Protein AF-A0A856M941-F1 (afdb_monomer)

Mean predicted aligned error: 10.57 Å

Solvent-accessible surface area (backbone atoms only — not comparable to full-atom values): 3715 Å² total; per-residue (Å²): 136,84,81,81,77,78,78,71,84,70,70,73,86,75,86,77,88,81,90,66,57,72,71,56,46,52,51,49,50,52,50,22,68,76,67,72,48,57,63,68,58,56,51,50,52,52,53,53,57,54,68,68,64,80,124

Radius of gyration: 17.02 Å; Cα contacts (8 Å, |Δi|>4): 8; chains: 1; bounding box: 32×54×31 Å

Sequence (55 aa):
MTQEIAIKKKWAVKRMTLNLASTEAEKLQKYCDETGRPATDVIRELIRGLESIDH

InterPro domains:
  IPR010985 Ribbon-helix-helix [SSF47598] (9-49)

Organism: NCBI:txid415709

Secondary structure (DSSP, 8-state):
---------------------HHHHHHHHHHHHHH---HHHHHHHHHHHHHT---

Foldseek 3Di:
DDDDDPPDPPPPPDDDDDDDDPVRVVVLVVVCVVVVPDSVVVVVVVVVVVVVPPD

Nearest PDB structures (foldseek):
  7vp4-assembly2_F  TM=6.809E-01  e=1.209E+00  Arabidopsis thaliana

pLDDT: mean 77.45, std 16.08, range [41.38, 94.06]

Structure (mmCIF, N/CA/C/O backbone):
data_AF-A0A856M941-F1
#
_entry.id   AF-A0A856M941-F1
#
loop_
_atom_site.group_PDB
_atom_site.id
_atom_site.type_symbol
_atom_site.label_atom_id
_atom_site.label_alt_id
_atom_site.label_comp_id
_atom_site.label_asym_id
_atom_site.label_entity_id
_atom_site.label_seq_id
_atom_site.pdbx_PDB_ins_code
_atom_site.Cartn_x
_atom_site.Cartn_y
_atom_site.Cartn_z
_atom_site.occupancy
_atom_site.B_iso_or_equiv
_atom_site.auth_seq_id
_atom_site.auth_comp_id
_atom_site.auth_asym_id
_atom_site.auth_atom_id
_atom_site.pdbx_PDB_model_num
ATOM 1 N N . MET A 1 1 ? 19.712 -40.911 -12.730 1.00 42.66 1 MET A N 1
ATOM 2 C CA . MET A 1 1 ? 18.375 -40.349 -13.014 1.00 42.66 1 MET A CA 1
ATOM 3 C C . MET A 1 1 ? 18.301 -39.005 -12.302 1.00 42.66 1 MET A C 1
ATOM 5 O O . MET A 1 1 ? 17.957 -38.948 -11.130 1.00 42.66 1 MET A O 1
ATOM 9 N N . THR A 1 2 ? 18.804 -37.954 -12.950 1.00 41.38 2 THR A N 1
ATOM 10 C CA . THR A 1 2 ? 18.943 -36.616 -12.356 1.00 41.38 2 THR A CA 1
ATOM 11 C C . THR A 1 2 ? 17.583 -35.929 -12.412 1.00 41.38 2 THR A C 1
ATOM 13 O O . THR A 1 2 ? 17.034 -35.776 -13.497 1.00 41.38 2 THR A O 1
ATOM 16 N N . GLN A 1 3 ? 17.008 -35.581 -11.260 1.00 54.62 3 GLN A N 1
ATOM 17 C CA . GLN A 1 3 ? 15.739 -34.858 -11.216 1.00 54.62 3 GLN A CA 1
ATOM 18 C C . GLN A 1 3 ? 15.979 -33.376 -11.513 1.00 54.62 3 GLN A C 1
ATOM 20 O O . GLN A 1 3 ? 16.733 -32.700 -10.813 1.00 54.62 3 GLN A O 1
ATOM 25 N N . GLU A 1 4 ? 15.334 -32.896 -12.569 1.00 59.19 4 GLU A N 1
ATOM 26 C CA . GLU A 1 4 ? 15.310 -31.504 -12.992 1.00 59.19 4 GLU A CA 1
ATOM 27 C C . GLU A 1 4 ? 14.383 -30.723 -12.049 1.00 59.19 4 GLU A C 1
ATOM 29 O O . GLU A 1 4 ? 13.158 -30.830 -12.101 1.00 59.19 4 GLU A O 1
ATOM 34 N N . ILE A 1 5 ? 14.969 -29.971 -11.115 1.00 59.34 5 ILE A N 1
ATOM 35 C CA . ILE A 1 5 ? 14.213 -29.053 -10.262 1.00 59.34 5 ILE A CA 1
ATOM 36 C C . ILE A 1 5 ? 13.849 -27.846 -11.124 1.00 59.34 5 ILE A C 1
ATOM 38 O O . ILE A 1 5 ? 14.677 -26.965 -11.355 1.00 59.34 5 ILE A O 1
ATOM 42 N N . ALA A 1 6 ? 12.605 -27.806 -11.600 1.00 59.03 6 ALA A N 1
ATOM 43 C CA . ALA A 1 6 ? 12.044 -26.636 -12.260 1.00 59.03 6 ALA A CA 1
ATOM 44 C C . ALA A 1 6 ? 12.280 -25.390 -11.389 1.00 59.03 6 ALA A C 1
ATOM 46 O O . ALA A 1 6 ? 11.740 -25.266 -10.283 1.00 59.03 6 ALA A O 1
ATOM 47 N N . ILE A 1 7 ? 13.101 -24.462 -11.887 1.00 55.56 7 ILE A N 1
ATOM 48 C CA . ILE A 1 7 ? 13.337 -23.163 -11.262 1.00 55.56 7 ILE A CA 1
ATOM 49 C C . ILE A 1 7 ? 12.016 -22.398 -11.335 1.00 55.56 7 ILE A C 1
ATOM 51 O O . ILE A 1 7 ? 11.709 -21.726 -12.320 1.00 55.56 7 ILE A O 1
ATOM 55 N N . LYS A 1 8 ? 11.206 -22.494 -10.275 1.00 57.44 8 LYS A N 1
ATOM 56 C CA . LYS A 1 8 ? 10.162 -21.504 -10.007 1.00 57.44 8 LYS A CA 1
ATOM 57 C C . LYS A 1 8 ? 10.856 -20.151 -10.096 1.00 57.44 8 LYS A C 1
ATOM 59 O O . LYS A 1 8 ? 11.779 -19.914 -9.317 1.00 57.44 8 LYS A O 1
ATOM 64 N N . LYS A 1 9 ? 10.430 -19.284 -11.023 1.00 54.38 9 LYS A N 1
ATOM 65 C CA . LYS A 1 9 ? 10.773 -17.855 -11.030 1.00 54.38 9 LYS A CA 1
ATOM 66 C C . LYS A 1 9 ? 10.318 -17.270 -9.688 1.00 54.38 9 LYS A C 1
ATOM 68 O O . LYS A 1 9 ? 9.234 -16.715 -9.570 1.00 54.38 9 LYS A O 1
ATOM 73 N N . LYS A 1 10 ? 11.119 -17.463 -8.638 1.00 47.59 10 LYS A N 1
ATOM 74 C CA . LYS A 1 10 ? 11.022 -16.730 -7.386 1.00 47.59 10 LYS A CA 1
ATOM 75 C C . LYS A 1 10 ? 11.495 -15.343 -7.758 1.00 47.59 10 LYS A C 1
ATOM 77 O O . LYS A 1 10 ? 12.691 -15.069 -7.728 1.00 47.59 10 LYS A O 1
ATOM 82 N N . TRP A 1 11 ? 10.563 -14.499 -8.188 1.00 57.03 11 TRP A N 1
ATOM 83 C CA . TRP A 1 11 ? 10.794 -13.067 -8.194 1.00 57.03 11 TRP A CA 1
ATOM 84 C C . TRP A 1 11 ? 11.353 -12.739 -6.815 1.00 57.03 11 TRP A C 1
ATOM 86 O O . TRP A 1 11 ? 10.693 -12.993 -5.803 1.00 57.03 11 TRP A O 1
ATOM 96 N N . ALA A 1 12 ? 12.614 -12.309 -6.765 1.00 59.09 12 ALA A N 1
ATOM 97 C CA . ALA A 1 12 ? 13.179 -11.783 -5.541 1.00 59.09 12 ALA A CA 1
ATOM 98 C C . ALA A 1 12 ? 12.177 -10.740 -5.058 1.00 59.09 12 ALA A C 1
ATOM 100 O O . ALA A 1 12 ? 11.831 -9.837 -5.821 1.00 59.09 12 ALA A O 1
ATOM 101 N N . VAL A 1 13 ? 11.637 -10.924 -3.853 1.00 67.56 13 VAL A N 1
ATOM 102 C CA . VAL A 1 13 ? 10.698 -9.969 -3.270 1.00 67.56 13 VAL A CA 1
ATOM 103 C C . VAL A 1 13 ? 11.480 -8.671 -3.100 1.00 67.56 13 VAL A C 1
ATOM 105 O O . VAL A 1 13 ? 12.216 -8.486 -2.129 1.00 67.56 13 VAL A O 1
ATOM 108 N N . LYS A 1 14 ? 11.414 -7.810 -4.116 1.00 73.12 14 LYS A N 1
ATOM 109 C CA . LYS A 1 14 ? 12.157 -6.563 -4.166 1.00 73.12 14 LYS A CA 1
ATOM 110 C C . LYS A 1 14 ? 11.339 -5.565 -3.373 1.00 73.12 14 LYS A C 1
ATOM 112 O O . LYS A 1 14 ? 10.309 -5.080 -3.826 1.00 73.12 14 LYS A O 1
ATOM 117 N N . ARG A 1 15 ? 11.772 -5.334 -2.137 1.00 76.19 15 ARG A N 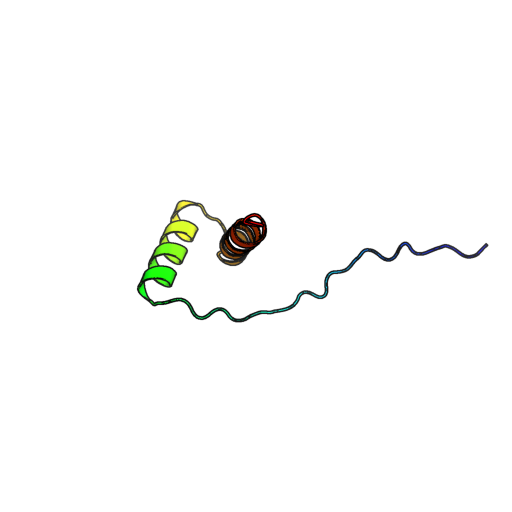1
ATOM 118 C CA . ARG A 1 15 ? 11.183 -4.312 -1.275 1.00 76.19 15 ARG A CA 1
ATOM 119 C C . ARG A 1 15 ? 11.474 -2.951 -1.898 1.00 76.19 15 ARG A C 1
ATOM 121 O O . ARG A 1 15 ? 12.626 -2.654 -2.203 1.00 76.19 15 ARG A O 1
ATOM 128 N N . MET A 1 16 ? 10.431 -2.160 -2.094 1.00 79.62 16 MET A N 1
ATOM 129 C CA . MET A 1 16 ? 10.520 -0.783 -2.560 1.00 79.62 16 MET A CA 1
ATOM 130 C C . MET A 1 16 ? 9.777 0.107 -1.571 1.00 79.62 16 MET A C 1
ATOM 132 O O . MET A 1 16 ? 8.704 -0.258 -1.093 1.00 79.62 16 MET A O 1
ATOM 136 N N . THR A 1 17 ? 10.373 1.248 -1.246 1.00 84.31 17 THR A N 1
ATOM 137 C CA . THR A 1 17 ? 9.734 2.281 -0.431 1.00 84.31 17 THR A CA 1
ATOM 138 C C . THR A 1 17 ? 9.127 3.301 -1.377 1.00 84.31 17 THR A C 1
ATOM 140 O O . THR A 1 17 ? 9.815 3.804 -2.262 1.00 84.31 17 THR A O 1
ATOM 143 N N . LEU A 1 18 ? 7.845 3.595 -1.195 1.00 83.56 18 LEU A N 1
ATOM 144 C CA . LEU A 1 18 ? 7.116 4.574 -1.989 1.00 83.56 18 LEU A CA 1
ATOM 145 C C . LEU A 1 18 ? 6.804 5.759 -1.085 1.00 83.56 18 LEU A C 1
ATOM 147 O O . LEU A 1 18 ? 6.253 5.581 0.000 1.00 83.56 18 LEU A O 1
ATOM 151 N N . ASN A 1 19 ? 7.179 6.955 -1.527 1.00 88.50 19 ASN A N 1
ATOM 152 C CA . ASN A 1 19 ? 6.785 8.181 -0.851 1.00 88.50 19 ASN A CA 1
ATOM 153 C C . ASN A 1 19 ? 5.460 8.633 -1.452 1.00 88.50 19 ASN A C 1
ATOM 155 O O . ASN A 1 19 ? 5.389 8.955 -2.636 1.00 88.50 19 ASN A O 1
ATOM 159 N N . LEU A 1 20 ? 4.419 8.618 -0.631 1.00 86.31 20 LEU A N 1
ATOM 160 C CA . LEU A 1 20 ? 3.096 9.114 -0.982 1.00 86.31 20 LEU A CA 1
ATOM 161 C C . LEU A 1 20 ? 2.935 10.508 -0.377 1.00 86.31 20 LEU A C 1
ATOM 163 O O . LEU A 1 20 ? 3.417 10.766 0.728 1.00 86.31 20 LEU A O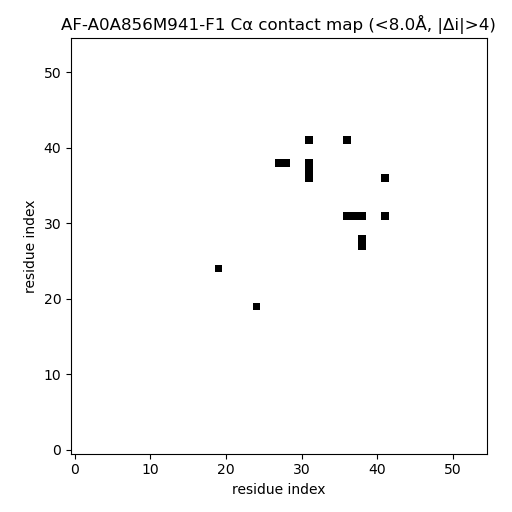 1
ATOM 167 N N . ALA A 1 21 ? 2.248 11.405 -1.083 1.00 93.00 21 ALA A N 1
ATOM 168 C CA . ALA A 1 21 ? 1.802 12.650 -0.470 1.00 93.00 21 ALA A CA 1
ATOM 169 C C . ALA A 1 21 ? 0.815 12.335 0.666 1.00 93.00 21 ALA A C 1
ATOM 171 O O . ALA A 1 21 ? 0.075 11.354 0.584 1.00 93.00 21 ALA A O 1
ATOM 172 N N . SER A 1 22 ? 0.769 13.172 1.705 1.00 91.06 22 SER A N 1
ATOM 173 C CA . SER A 1 22 ? -0.067 12.939 2.894 1.00 91.06 22 SER A CA 1
ATOM 174 C C . SER A 1 22 ? -1.529 12.654 2.532 1.00 91.06 22 SER A C 1
ATOM 176 O O . SER A 1 22 ? -2.116 11.694 3.015 1.00 91.06 22 SER A O 1
ATOM 178 N N . THR A 1 23 ? -2.071 13.412 1.579 1.00 92.69 23 THR A N 1
ATOM 179 C CA . THR A 1 23 ? -3.445 13.264 1.084 1.00 92.69 23 THR A CA 1
ATOM 180 C C . THR A 1 23 ? -3.684 11.958 0.322 1.00 92.69 23 THR A C 1
ATOM 182 O O . THR A 1 23 ? -4.767 11.381 0.403 1.00 92.69 23 THR A O 1
ATOM 185 N N . GLU A 1 24 ? -2.691 11.475 -0.426 1.00 88.62 24 GLU A N 1
ATOM 186 C CA . GLU A 1 24 ? -2.759 10.198 -1.148 1.00 88.62 24 GLU A CA 1
ATOM 187 C C . GLU A 1 24 ? -2.672 9.022 -0.173 1.00 88.62 24 GLU A C 1
ATOM 189 O O . GLU A 1 24 ? -3.413 8.049 -0.309 1.00 88.62 24 GLU A O 1
ATOM 194 N N . ALA A 1 25 ? -1.823 9.136 0.852 1.00 89.75 25 ALA A N 1
ATOM 195 C CA . ALA A 1 25 ? -1.709 8.145 1.915 1.00 89.75 25 ALA A CA 1
ATOM 196 C C . ALA A 1 25 ? -3.010 8.026 2.726 1.00 89.75 25 ALA A C 1
ATOM 198 O O . ALA A 1 25 ? -3.459 6.913 2.990 1.00 89.75 25 ALA A O 1
ATOM 199 N N . GLU A 1 26 ? -3.659 9.146 3.062 1.00 93.06 26 GLU A N 1
ATOM 200 C CA . GLU A 1 26 ? -4.960 9.148 3.747 1.00 93.06 26 GLU A CA 1
ATOM 201 C C . GLU A 1 26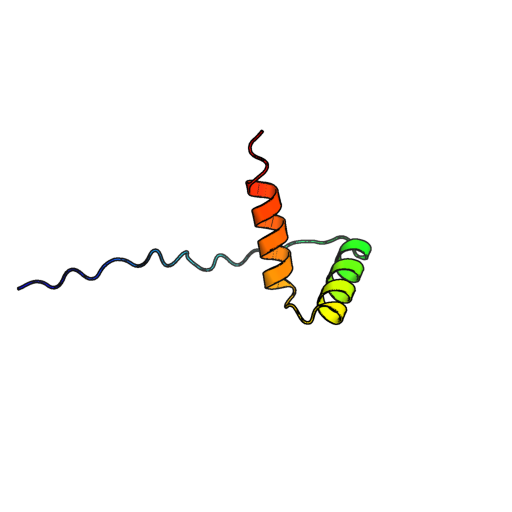 ? -6.060 8.495 2.905 1.00 93.06 26 GLU A C 1
ATOM 203 O O . GLU A 1 26 ? -6.833 7.679 3.413 1.00 93.06 26 GLU A O 1
ATOM 208 N N . LYS A 1 27 ? -6.116 8.802 1.603 1.00 92.50 27 LYS A N 1
ATOM 209 C CA . LYS A 1 27 ? -7.056 8.149 0.679 1.00 92.50 27 LYS A CA 1
ATOM 210 C C . LYS A 1 27 ? -6.803 6.649 0.584 1.00 92.50 27 LYS A C 1
ATOM 212 O O . LYS A 1 27 ? -7.757 5.876 0.633 1.00 92.50 27 LYS A O 1
ATOM 217 N N . LEU A 1 28 ? -5.537 6.244 0.463 1.00 90.38 28 LEU A N 1
ATOM 218 C CA . LEU A 1 28 ? -5.152 4.836 0.410 1.00 90.38 28 LEU A CA 1
ATOM 219 C C . LEU A 1 28 ? -5.556 4.114 1.697 1.00 90.38 28 LEU A C 1
ATOM 221 O O . LEU A 1 28 ? -6.140 3.037 1.621 1.00 90.38 28 LEU A O 1
ATOM 225 N N . GLN A 1 29 ? -5.281 4.712 2.858 1.00 90.38 29 GLN A N 1
ATOM 226 C CA . GLN A 1 29 ? -5.643 4.153 4.156 1.00 90.38 29 GLN A CA 1
ATOM 227 C C . GLN A 1 29 ? -7.157 3.978 4.264 1.00 90.38 29 GLN A C 1
ATOM 229 O O . GLN A 1 29 ? -7.617 2.866 4.501 1.00 90.38 29 GLN A O 1
ATOM 234 N N . LYS A 1 30 ? -7.931 5.030 3.974 1.00 94.06 30 LYS A N 1
ATOM 235 C CA . LYS A 1 30 ? -9.396 4.969 4.000 1.00 94.06 30 LYS A CA 1
ATOM 236 C C . LYS A 1 30 ? -9.938 3.871 3.078 1.00 94.06 30 LYS A C 1
ATOM 238 O O . LYS A 1 30 ? -10.779 3.084 3.491 1.00 94.06 30 LYS A O 1
ATOM 243 N N . TYR A 1 31 ? -9.406 3.768 1.862 1.00 91.69 31 TYR A N 1
ATOM 244 C CA . TYR A 1 31 ? -9.796 2.720 0.921 1.00 91.69 31 TYR A CA 1
ATOM 245 C C . TYR A 1 31 ? -9.444 1.311 1.428 1.00 91.69 31 TYR A C 1
ATOM 247 O O . TYR A 1 31 ? -10.219 0.370 1.245 1.00 91.69 31 TYR A O 1
ATOM 255 N N . CYS A 1 32 ? -8.294 1.144 2.086 1.00 91.62 32 CYS A N 1
ATOM 256 C CA . CYS A 1 32 ? -7.916 -0.124 2.715 1.00 91.62 32 CYS A CA 1
ATOM 257 C C . CYS A 1 32 ? -8.859 -0.483 3.871 1.00 91.62 32 CYS A C 1
ATOM 259 O O . CYS A 1 32 ? -9.271 -1.637 3.964 1.00 91.62 32 CYS A O 1
ATOM 261 N N . ASP A 1 33 ? -9.246 0.489 4.701 1.00 92.75 33 ASP A N 1
ATOM 262 C CA . ASP A 1 33 ? -10.230 0.312 5.778 1.00 92.75 33 ASP A CA 1
ATOM 263 C C . ASP A 1 33 ? -11.619 -0.066 5.236 1.00 92.75 33 ASP A C 1
ATOM 265 O O . ASP A 1 33 ? -12.262 -0.974 5.760 1.00 92.75 33 ASP A O 1
ATOM 269 N N . GLU A 1 34 ? -12.071 0.574 4.153 1.00 93.62 34 GLU A N 1
ATOM 270 C CA . GLU A 1 34 ? -13.383 0.311 3.542 1.00 93.62 34 GLU A CA 1
ATOM 271 C C . GLU A 1 34 ? -13.446 -1.051 2.833 1.00 93.62 34 GLU A C 1
ATOM 273 O O . GLU A 1 34 ? -14.474 -1.727 2.858 1.00 93.62 34 GLU A O 1
ATOM 278 N N . THR A 1 35 ? -12.354 -1.468 2.190 1.00 90.25 35 THR A N 1
ATOM 279 C CA . THR A 1 35 ? -12.312 -2.712 1.399 1.00 90.25 35 THR A CA 1
ATOM 280 C C . THR A 1 35 ? -11.761 -3.912 2.165 1.00 90.25 35 THR A C 1
ATOM 282 O O . THR A 1 35 ? -11.865 -5.042 1.683 1.00 90.25 35 THR A O 1
ATOM 285 N N . GLY A 1 36 ? -11.135 -3.683 3.323 1.00 91.00 36 GLY A N 1
ATOM 286 C CA . GLY A 1 36 ? -10.406 -4.695 4.089 1.00 91.00 36 GLY A CA 1
ATOM 287 C C . GLY A 1 36 ? -9.154 -5.225 3.381 1.00 91.00 36 GLY A C 1
ATOM 288 O O . GLY A 1 36 ? -8.597 -6.244 3.796 1.00 91.00 36 GLY A O 1
ATOM 289 N N . ARG A 1 37 ? -8.715 -4.585 2.288 1.00 89.00 37 ARG A N 1
ATOM 290 C CA . ARG A 1 37 ? -7.535 -5.020 1.534 1.00 89.00 37 ARG A CA 1
ATOM 291 C C . ARG A 1 37 ? -6.262 -4.429 2.135 1.00 89.00 37 ARG A C 1
ATOM 293 O O . ARG A 1 37 ? -6.245 -3.261 2.513 1.00 89.00 37 ARG A O 1
ATOM 300 N N . PRO A 1 38 ? -5.158 -5.193 2.182 1.00 89.44 38 PRO A N 1
ATOM 301 C CA . PRO A 1 38 ? -3.887 -4.656 2.636 1.00 89.44 38 PRO A CA 1
ATOM 302 C C . PRO A 1 38 ? -3.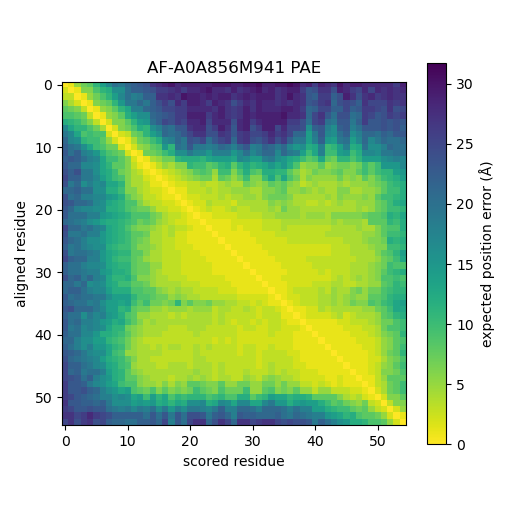344 -3.645 1.621 1.00 89.44 38 PRO A C 1
ATOM 304 O O . PRO A 1 38 ? -3.365 -3.893 0.414 1.00 89.44 38 PRO A O 1
ATOM 307 N N . ALA A 1 39 ? -2.759 -2.553 2.117 1.00 87.62 39 A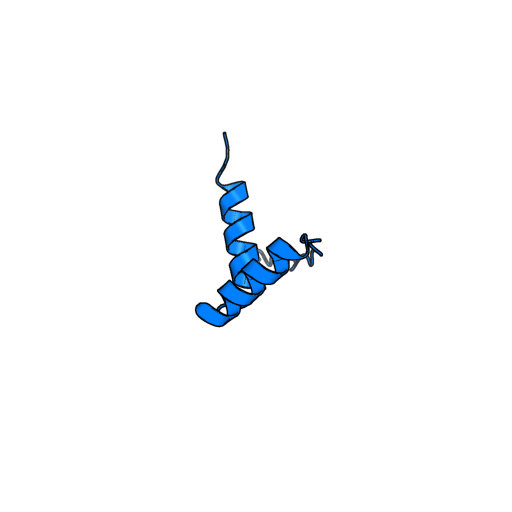LA A N 1
ATOM 308 C CA . ALA A 1 39 ? -2.177 -1.498 1.285 1.00 87.62 39 ALA A CA 1
ATOM 309 C C . ALA A 1 39 ? -1.177 -2.034 0.247 1.00 87.62 39 ALA A C 1
ATOM 311 O O . ALA A 1 39 ? -1.112 -1.527 -0.866 1.00 87.62 39 ALA A O 1
ATOM 312 N N . THR A 1 40 ? -0.435 -3.100 0.562 1.00 87.00 40 THR A N 1
ATOM 313 C CA . THR A 1 40 ? 0.488 -3.751 -0.383 1.00 87.00 40 THR A CA 1
ATOM 314 C C . THR A 1 40 ? -0.218 -4.331 -1.610 1.00 87.00 40 THR A C 1
ATOM 316 O O . THR A 1 40 ? 0.340 -4.281 -2.703 1.00 87.00 40 THR A O 1
ATOM 319 N N . ASP A 1 41 ? -1.420 -4.887 -1.447 1.00 87.81 41 ASP A N 1
ATOM 320 C CA . ASP A 1 41 ? -2.195 -5.442 -2.559 1.00 87.81 41 ASP A CA 1
ATOM 321 C C . ASP A 1 41 ? -2.719 -4.319 -3.450 1.00 87.81 41 ASP A C 1
ATOM 323 O O . ASP A 1 41 ? -2.485 -4.338 -4.654 1.00 87.81 41 ASP A O 1
ATOM 327 N N . VAL A 1 42 ? -3.285 -3.282 -2.827 1.00 89.31 42 VAL A N 1
ATOM 328 C CA . VAL A 1 42 ? -3.771 -2.082 -3.519 1.00 89.31 42 VAL A CA 1
ATOM 329 C C . VAL A 1 42 ? -2.638 -1.395 -4.285 1.00 89.31 42 VAL A C 1
ATOM 331 O O . VAL A 1 42 ? -2.772 -1.136 -5.475 1.00 89.31 42 VAL A O 1
ATOM 334 N N . ILE A 1 43 ? -1.485 -1.169 -3.649 1.00 88.19 43 ILE A N 1
ATOM 335 C CA . ILE A 1 43 ? -0.296 -0.591 -4.294 1.00 88.19 43 ILE A CA 1
ATOM 336 C C . ILE A 1 43 ? 0.170 -1.462 -5.465 1.00 88.19 43 ILE A C 1
ATOM 338 O O . ILE A 1 43 ? 0.492 -0.942 -6.530 1.00 88.19 43 ILE A O 1
ATOM 342 N N . ARG A 1 44 ? 0.197 -2.787 -5.299 1.00 87.25 44 ARG A N 1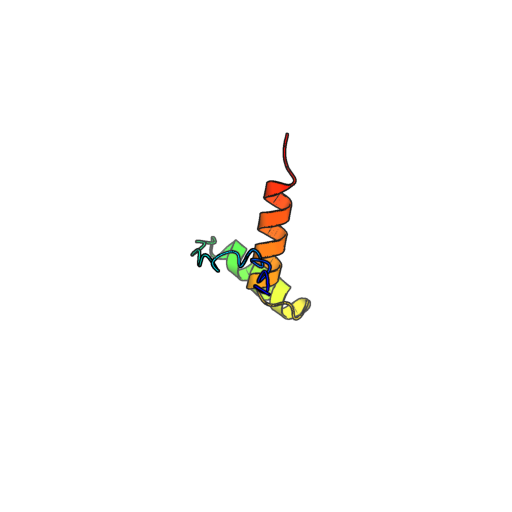
ATOM 343 C CA . ARG A 1 44 ? 0.582 -3.707 -6.373 1.00 87.25 44 ARG A CA 1
ATOM 344 C C . ARG A 1 44 ? -0.391 -3.650 -7.550 1.00 87.25 44 ARG A C 1
ATOM 346 O O . ARG A 1 44 ? 0.064 -3.692 -8.689 1.00 87.25 44 ARG A O 1
ATOM 353 N N . GLU A 1 45 ? -1.694 -3.555 -7.295 1.00 88.06 45 GLU A N 1
ATOM 354 C CA . GLU A 1 45 ? -2.693 -3.375 -8.351 1.00 88.06 45 GLU A CA 1
ATOM 355 C C . GLU A 1 45 ? -2.518 -2.034 -9.067 1.00 88.06 45 GLU A C 1
ATOM 357 O O . GLU A 1 45 ? -2.519 -2.015 -10.295 1.00 88.06 45 GLU A O 1
ATOM 362 N N . LEU A 1 46 ? -2.282 -0.944 -8.329 1.00 86.50 46 LEU A N 1
ATOM 363 C CA . LEU A 1 46 ? -2.023 0.379 -8.904 1.00 86.50 46 LEU A CA 1
ATOM 364 C C . LEU A 1 46 ? -0.785 0.363 -9.807 1.00 86.50 46 LEU A C 1
ATOM 366 O O . LEU A 1 46 ? -0.868 0.787 -10.955 1.00 86.50 46 LEU A O 1
ATOM 370 N N . ILE A 1 47 ? 0.336 -0.190 -9.333 1.00 86.00 47 ILE A N 1
ATOM 371 C CA . ILE A 1 47 ? 1.572 -0.309 -10.124 1.00 86.00 47 ILE A CA 1
ATOM 372 C C . ILE A 1 47 ? 1.331 -1.146 -11.383 1.00 86.00 47 ILE A C 1
ATOM 374 O O . ILE A 1 47 ? 1.737 -0.752 -12.472 1.00 8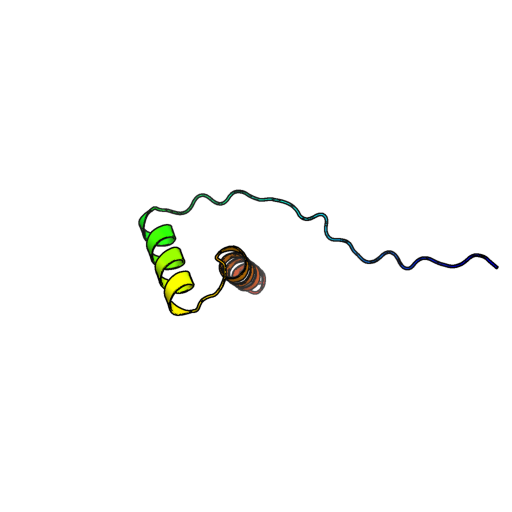6.00 47 ILE A O 1
ATOM 378 N N . ARG A 1 48 ? 0.628 -2.277 -11.263 1.00 83.81 48 ARG A N 1
ATOM 379 C CA . ARG A 1 48 ? 0.330 -3.142 -12.413 1.00 83.81 48 ARG A CA 1
ATOM 380 C C . ARG A 1 48 ? -0.631 -2.477 -13.405 1.00 83.81 48 ARG A C 1
ATOM 382 O O . ARG A 1 48 ? -0.554 -2.737 -14.606 1.00 83.81 48 ARG A O 1
ATOM 389 N N . GLY A 1 49 ? -1.516 -1.620 -12.900 1.00 83.62 49 GLY A N 1
ATOM 390 C CA . GLY A 1 49 ? -2.357 -0.736 -13.697 1.00 83.62 49 GLY A CA 1
ATOM 391 C C . GLY A 1 49 ? -1.536 0.285 -14.479 1.00 83.62 49 GL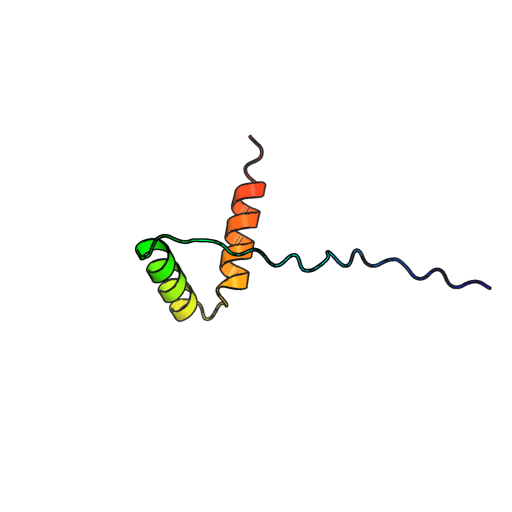Y A C 1
ATOM 392 O O . GLY A 1 49 ? -1.843 0.498 -15.642 1.00 83.62 49 GLY A O 1
ATOM 393 N N . LEU A 1 50 ? -0.469 0.840 -13.889 1.00 82.12 50 LEU A N 1
ATOM 394 C CA . LEU A 1 50 ? 0.456 1.758 -14.568 1.00 82.12 50 LEU A CA 1
ATOM 395 C C . LEU A 1 50 ? 1.296 1.058 -15.647 1.00 82.12 50 LEU A C 1
ATOM 397 O O . LEU A 1 50 ? 1.451 1.603 -16.731 1.00 82.12 50 LEU A O 1
ATOM 401 N N . GLU A 1 51 ? 1.806 -0.152 -15.388 1.00 69.44 51 GLU A N 1
ATOM 402 C CA . GLU A 1 51 ? 2.588 -0.919 -16.379 1.00 69.44 51 GLU A CA 1
ATOM 403 C C . GLU A 1 51 ? 1.745 -1.432 -17.558 1.00 69.44 51 GLU A C 1
ATOM 405 O O . GLU A 1 51 ? 2.285 -1.698 -18.625 1.00 69.44 51 GLU A O 1
ATOM 410 N N . SER A 1 52 ? 0.425 -1.564 -17.388 1.00 61.22 52 SER A N 1
ATOM 411 C CA . SER A 1 52 ? -0.483 -1.902 -18.498 1.00 61.22 52 SER A CA 1
ATOM 412 C C . SER A 1 52 ? -0.787 -0.705 -19.406 1.00 61.22 52 SER A C 1
ATOM 414 O O . SER A 1 52 ? -1.467 -0.872 -20.416 1.00 61.22 52 SER A O 1
ATOM 416 N N . ILE A 1 53 ? -0.290 0.490 -19.068 1.00 59.22 53 ILE A N 1
ATOM 417 C CA . ILE A 1 53 ? -0.323 1.678 -19.926 1.00 59.22 53 ILE A CA 1
ATOM 418 C C . ILE A 1 53 ? 0.952 1.661 -20.785 1.00 59.22 53 ILE A C 1
ATOM 420 O O . ILE A 1 53 ? 1.810 2.531 -20.681 1.00 59.22 53 ILE A O 1
ATOM 424 N N . ASP A 1 54 ? 1.106 0.612 -21.593 1.00 55.62 54 ASP A N 1
ATOM 425 C CA . ASP A 1 54 ? 2.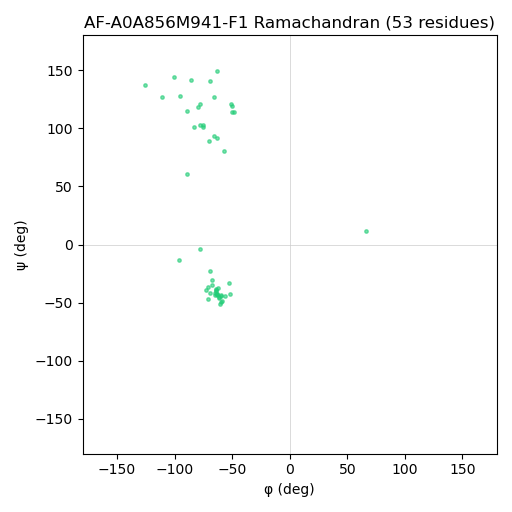027 0.613 -22.730 1.00 55.62 54 ASP A CA 1
ATOM 426 C C . ASP A 1 54 ? 1.330 1.411 -23.840 1.00 55.62 54 ASP A C 1
ATOM 428 O O . ASP A 1 54 ? 0.344 0.951 -24.422 1.00 55.62 54 ASP A O 1
ATOM 432 N N . HIS A 1 55 ? 1.753 2.658 -24.038 1.00 45.50 55 HIS A N 1
ATOM 433 C CA . HIS A 1 55 ? 1.296 3.524 -25.121 1.00 45.50 55 HIS A CA 1
ATOM 434 C C . HIS A 1 55 ? 2.493 4.205 -25.783 1.00 45.50 55 HIS A C 1
ATOM 436 O O . HIS A 1 55 ? 3.463 4.527 -25.058 1.00 45.50 55 HIS A O 1
#